Protein AF-W2GVZ7-F1 (afdb_monomer_lite)

Organism: Phytophthora nicotianae (NCBI:txid4792)

Secondary structure (DSSP, 8-state):
-------SS-SHHHHHHSHHHHHHHHHHHHHT-SSHHHHHHHHHHHHHT-GGGGT-HHHHHHHHHHHHHHHHTTS-----------

Sequence (86 aa):
MRDALKEDLSESDQFFSGDDGKQQLFRVPIASLEPRALREEVERTVRFQARAAQSDEVILHDLVLEKALDREKKLPEPTTRQARSE

Foldseek 3Di:
DDDDDDPDDDPPVVCLVDPVNLQVVLVVVLVPDPPPVLSVVLVVCCVPPVVVSSRDVVSSVVSSVVSVVVVVVVDDDPPPPPPPDD

pLDDT: mean 75.08, std 15.88, range [43.44, 94.25]

Structure (mmCIF, N/CA/C/O backbone):
data_AF-W2GVZ7-F1
#
_entry.id   AF-W2GVZ7-F1
#
loop_
_atom_site.group_PDB
_atom_site.id
_atom_site.type_symbol
_atom_site.label_atom_id
_atom_site.label_alt_id
_atom_site.label_comp_id
_atom_site.label_asym_id
_atom_site.label_entity_id
_atom_site.label_seq_id
_atom_site.pdbx_PDB_ins_code
_atom_site.Cartn_x
_atom_site.Cartn_y
_atom_site.Cartn_z
_atom_site.occupancy
_atom_site.B_iso_or_equiv
_atom_site.auth_seq_id
_atom_site.auth_comp_id
_atom_site.auth_asym_id
_atom_site.auth_atom_id
_atom_site.pdbx_PDB_model_num
ATOM 1 N N . MET A 1 1 ? -44.790 -0.969 14.887 1.00 43.44 1 MET A N 1
ATOM 2 C CA . MET A 1 1 ? -44.369 -2.184 14.163 1.00 43.44 1 MET A CA 1
ATOM 3 C C . MET A 1 1 ? -42.997 -1.914 13.572 1.00 43.44 1 MET A C 1
ATOM 5 O O . MET A 1 1 ? -42.880 -1.554 12.410 1.00 43.44 1 MET A O 1
ATOM 9 N N . ARG A 1 2 ? -41.987 -1.930 14.443 1.00 49.22 2 ARG A N 1
ATOM 10 C CA . ARG A 1 2 ? -40.572 -1.933 14.076 1.00 49.22 2 ARG A CA 1
ATOM 11 C C . ARG A 1 2 ? -40.084 -3.367 14.271 1.00 49.22 2 ARG A C 1
ATOM 13 O O . ARG A 1 2 ? -40.697 -4.089 15.051 1.00 49.22 2 ARG A O 1
ATOM 20 N N . ASP A 1 3 ? -39.004 -3.686 13.575 1.00 50.41 3 ASP A N 1
ATOM 21 C CA . ASP A 1 3 ? -38.173 -4.878 13.746 1.00 50.41 3 ASP A CA 1
ATOM 22 C C . ASP A 1 3 ? -38.666 -6.124 13.004 1.00 50.41 3 ASP A C 1
ATOM 24 O O . ASP A 1 3 ? -39.585 -6.794 13.457 1.00 50.41 3 ASP A O 1
ATOM 28 N N . ALA A 1 4 ? -38.039 -6.402 11.850 1.00 52.91 4 ALA A N 1
ATOM 29 C CA . ALA A 1 4 ? -37.672 -7.759 11.395 1.00 52.91 4 ALA A CA 1
ATOM 30 C C . ALA A 1 4 ? -37.090 -7.780 9.960 1.00 52.91 4 ALA A C 1
ATOM 32 O O . ALA A 1 4 ? -37.495 -8.595 9.140 1.00 52.91 4 ALA A O 1
ATOM 33 N N . LEU A 1 5 ? -36.146 -6.896 9.619 1.00 56.16 5 LEU A N 1
ATOM 34 C CA . LEU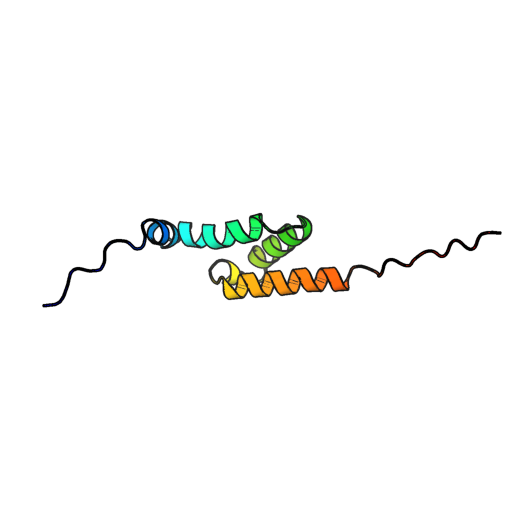 A 1 5 ? -35.336 -7.048 8.396 1.00 56.16 5 LEU A CA 1
ATOM 35 C C . LEU A 1 5 ? -33.900 -6.611 8.695 1.00 56.16 5 LEU A C 1
ATOM 37 O O . LEU A 1 5 ? -33.462 -5.539 8.279 1.00 56.16 5 LEU A O 1
ATOM 41 N N . LYS A 1 6 ? -33.192 -7.390 9.516 1.00 53.00 6 LYS A N 1
ATOM 42 C CA . LYS A 1 6 ? -31.768 -7.156 9.786 1.00 53.00 6 LYS A CA 1
ATOM 43 C C . LYS A 1 6 ? -31.011 -8.455 10.047 1.00 53.00 6 LYS A C 1
ATOM 45 O O . LYS A 1 6 ? -30.276 -8.555 11.013 1.00 53.00 6 LYS A O 1
ATOM 50 N N . GLU A 1 7 ? -31.218 -9.434 9.184 1.00 60.50 7 GLU A N 1
ATOM 51 C CA . GLU A 1 7 ? -30.434 -10.669 9.090 1.00 60.50 7 GLU A CA 1
ATOM 52 C C . GLU A 1 7 ? -30.375 -10.927 7.578 1.00 60.50 7 GLU A C 1
ATOM 54 O O . GLU A 1 7 ? -31.420 -11.057 6.956 1.00 60.50 7 GLU A O 1
ATOM 59 N N . ASP A 1 8 ? -29.340 -10.459 6.879 1.00 51.81 8 ASP A N 1
ATOM 60 C CA . ASP A 1 8 ? -28.316 -11.342 6.298 1.00 51.81 8 ASP A CA 1
ATOM 61 C C . ASP A 1 8 ? -27.141 -10.511 5.738 1.00 51.81 8 ASP A C 1
ATOM 63 O O . ASP A 1 8 ? -26.695 -10.673 4.602 1.00 51.81 8 ASP A O 1
ATOM 67 N N . LEU A 1 9 ? -26.643 -9.549 6.512 1.00 55.69 9 LEU A N 1
ATOM 68 C CA . LEU A 1 9 ? -25.354 -8.933 6.216 1.00 55.69 9 LEU A CA 1
ATOM 69 C C . LEU A 1 9 ? -24.411 -9.236 7.377 1.00 55.69 9 LEU A C 1
ATOM 71 O O . LEU A 1 9 ? -24.614 -8.753 8.485 1.00 55.69 9 LEU A O 1
ATOM 75 N N . SER A 1 10 ? -23.371 -10.007 7.052 1.00 53.81 10 SER A N 1
ATOM 76 C CA . SER A 1 10 ? -22.061 -10.010 7.703 1.00 53.81 10 SER A CA 1
ATOM 77 C C . SER A 1 10 ? -21.712 -11.119 8.714 1.00 53.81 10 SER A C 1
ATOM 79 O O . SER A 1 10 ? -21.426 -10.860 9.882 1.00 53.81 10 SER A O 1
ATOM 81 N N . GLU A 1 11 ? -21.530 -12.353 8.245 1.00 51.41 11 GLU A N 1
ATOM 82 C CA . GLU A 1 11 ? -20.483 -13.203 8.850 1.00 51.41 11 GLU A CA 1
ATOM 83 C C . GLU A 1 11 ? -19.075 -12.688 8.479 1.00 51.41 11 GLU A C 1
ATOM 85 O O . GLU A 1 11 ? -18.134 -12.793 9.263 1.00 51.41 11 GLU A O 1
ATOM 90 N N . SER A 1 12 ? -18.933 -12.034 7.319 1.00 52.91 12 SER A N 1
ATOM 91 C CA . SER A 1 12 ? -17.665 -11.482 6.829 1.00 52.91 12 SER A CA 1
ATOM 92 C C . SER A 1 12 ? -17.201 -10.215 7.560 1.00 52.91 12 SER A C 1
ATOM 94 O O . SER A 1 12 ? -16.014 -10.112 7.861 1.00 52.91 12 SER A O 1
ATOM 96 N N . ASP A 1 13 ? -18.090 -9.275 7.914 1.00 52.28 13 ASP A N 1
ATOM 97 C CA . ASP A 1 13 ? -17.660 -8.067 8.655 1.00 52.28 13 ASP A CA 1
ATOM 98 C C . ASP A 1 13 ? -17.249 -8.397 10.090 1.00 52.28 13 ASP A C 1
ATOM 100 O O . ASP A 1 13 ? -16.438 -7.686 10.684 1.00 52.28 13 ASP A O 1
ATOM 104 N N . GLN A 1 14 ? -17.753 -9.494 10.658 1.00 54.38 14 GLN A N 1
ATOM 105 C CA . GLN A 1 14 ? -17.425 -9.889 12.026 1.00 54.38 14 GLN A CA 1
ATOM 106 C C . GLN A 1 14 ? -15.976 -10.387 12.143 1.00 54.38 14 GLN A C 1
ATOM 108 O O . GLN A 1 14 ? -15.310 -10.102 13.138 1.00 54.38 14 GLN A O 1
ATOM 113 N N . PHE A 1 15 ? -15.451 -11.030 11.092 1.00 54.69 15 PHE A N 1
ATOM 114 C CA . PHE A 1 15 ? -14.050 -11.456 11.014 1.00 54.69 15 PHE A CA 1
ATOM 115 C C . PHE A 1 15 ? -13.083 -10.265 10.922 1.00 54.69 15 PHE A C 1
ATOM 117 O O . PHE A 1 15 ? -12.009 -10.289 11.519 1.00 54.69 15 PHE A O 1
ATOM 124 N N . PHE A 1 16 ? -13.491 -9.191 10.238 1.00 57.09 16 PHE A N 1
ATOM 125 C CA . PHE A 1 16 ? -12.694 -7.971 10.067 1.00 57.09 16 PHE A CA 1
ATOM 126 C C . PHE A 1 16 ? -12.926 -6.896 11.145 1.00 57.09 16 PHE A C 1
ATOM 128 O O . PHE A 1 16 ? -12.215 -5.892 11.181 1.00 57.09 16 PHE A O 1
ATOM 135 N N . SER A 1 17 ? -13.884 -7.104 12.054 1.00 58.84 17 SER A N 1
ATOM 136 C CA . SER A 1 17 ? -14.216 -6.148 13.122 1.00 58.84 17 SER A CA 1
ATOM 137 C C . SER A 1 17 ? -13.237 -6.175 14.303 1.00 58.84 17 SER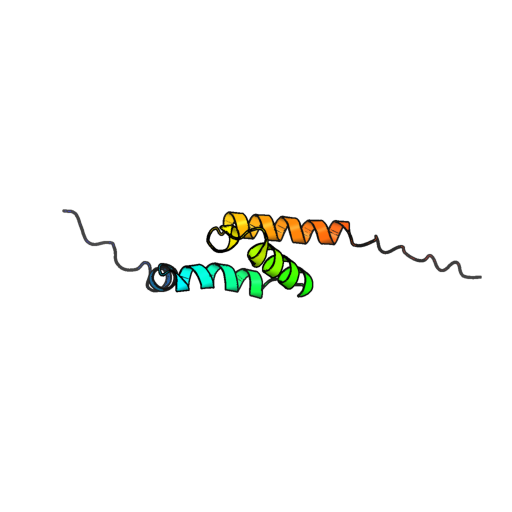 A C 1
ATOM 139 O O . SER A 1 17 ? -13.084 -5.163 14.994 1.00 58.84 17 SER A O 1
ATOM 141 N N . GLY A 1 18 ? -12.560 -7.306 14.532 1.00 63.38 18 GLY A N 1
ATOM 142 C CA . GLY A 1 18 ? -11.501 -7.441 15.538 1.00 63.38 18 GLY A CA 1
ATOM 143 C C . GLY A 1 18 ? -10.182 -6.789 15.106 1.00 63.38 18 GLY A C 1
ATOM 144 O O . GLY A 1 18 ? -9.956 -6.564 13.918 1.00 63.38 18 GLY A O 1
ATOM 145 N N . ASP A 1 19 ? -9.291 -6.503 16.060 1.00 63.50 19 ASP A N 1
ATOM 146 C CA . ASP A 1 19 ? -7.967 -5.913 15.785 1.00 63.50 19 ASP A CA 1
ATOM 147 C C . ASP A 1 19 ? -7.155 -6.767 14.790 1.00 63.50 19 ASP A C 1
ATOM 149 O O . ASP A 1 19 ? -6.598 -6.252 13.821 1.00 63.50 19 ASP A O 1
ATOM 153 N N . ASP A 1 20 ? -7.216 -8.093 14.944 1.00 66.12 20 ASP A N 1
ATOM 154 C CA . ASP A 1 20 ? -6.597 -9.067 14.036 1.00 66.12 20 ASP A CA 1
ATOM 155 C C . ASP A 1 20 ? -7.184 -9.022 12.616 1.00 66.12 20 ASP A C 1
ATOM 157 O O . ASP A 1 20 ? -6.467 -9.154 11.621 1.00 66.12 20 ASP A O 1
ATOM 161 N N . GLY A 1 21 ? -8.495 -8.802 12.520 1.00 62.66 21 GLY A N 1
ATOM 162 C CA . GLY A 1 21 ? -9.217 -8.663 11.264 1.00 62.66 21 GLY A CA 1
ATOM 163 C C . GLY A 1 21 ? -8.798 -7.406 10.511 1.00 62.66 21 GLY A C 1
ATOM 164 O O . GLY A 1 21 ? -8.428 -7.465 9.338 1.00 62.66 21 GLY A O 1
ATOM 165 N N . LYS A 1 22 ? -8.735 -6.274 11.216 1.00 66.19 22 LYS A N 1
ATOM 166 C CA . LYS A 1 22 ? -8.231 -5.019 10.652 1.00 66.19 22 LYS A CA 1
ATOM 167 C C . LYS A 1 22 ? -6.808 -5.189 10.136 1.00 66.19 22 LYS A C 1
ATOM 169 O O . LYS A 1 22 ? -6.540 -4.830 8.999 1.00 66.19 22 LYS A O 1
ATOM 174 N N . GLN A 1 23 ? -5.916 -5.835 10.887 1.00 67.56 23 GLN A N 1
ATOM 175 C CA . GLN A 1 23 ? -4.551 -6.093 10.412 1.00 67.56 23 GLN A CA 1
ATOM 176 C C . GLN A 1 23 ? -4.499 -6.947 9.132 1.00 67.56 23 GLN A C 1
ATOM 178 O O . GLN A 1 23 ? -3.633 -6.720 8.280 1.00 67.56 23 GLN A O 1
ATOM 183 N N . GLN A 1 24 ? -5.417 -7.903 8.956 1.00 68.81 24 GLN A N 1
ATOM 184 C CA . GLN A 1 24 ? -5.504 -8.680 7.717 1.00 68.81 24 GLN A CA 1
ATOM 185 C C . GLN A 1 24 ? -5.981 -7.854 6.517 1.00 68.81 24 GLN A C 1
ATOM 187 O O . GLN A 1 24 ? -5.462 -8.073 5.418 1.00 68.81 24 GLN A O 1
ATOM 192 N N . LEU A 1 25 ? -6.872 -6.873 6.716 1.00 71.12 25 LEU A N 1
ATOM 193 C CA . LEU A 1 25 ? -7.335 -5.980 5.643 1.00 71.12 25 LEU A CA 1
ATOM 194 C C . LEU A 1 25 ? -6.196 -5.192 4.992 1.00 71.12 25 LEU A C 1
ATOM 196 O O . LEU A 1 25 ? -6.256 -4.940 3.798 1.00 71.12 25 LEU A O 1
ATOM 200 N N . PHE A 1 26 ? -5.133 -4.856 5.726 1.00 75.88 26 PHE A N 1
ATOM 201 C CA . PHE A 1 26 ? -3.972 -4.150 5.158 1.00 75.88 26 PHE A CA 1
ATOM 202 C C . PHE A 1 26 ? -2.924 -5.106 4.589 1.00 75.88 26 PHE A C 1
ATOM 204 O O . PHE A 1 26 ? -2.178 -4.764 3.674 1.00 75.88 26 PHE A O 1
ATOM 211 N N . ARG A 1 27 ? -2.871 -6.338 5.104 1.00 81.69 27 ARG A N 1
ATOM 212 C CA . ARG A 1 27 ? -1.912 -7.356 4.666 1.00 81.69 27 ARG A CA 1
ATOM 213 C C . ARG A 1 27 ? -2.222 -7.893 3.274 1.00 81.69 27 ARG A C 1
ATOM 215 O O . ARG A 1 27 ? -1.293 -8.105 2.500 1.00 81.69 27 ARG A O 1
ATOM 222 N N . VAL A 1 28 ? -3.498 -8.124 2.969 1.00 85.56 28 VAL A N 1
ATOM 223 C CA . VAL A 1 28 ? -3.923 -8.707 1.686 1.00 85.56 28 VAL A CA 1
ATOM 224 C C . VAL A 1 28 ? -3.609 -7.781 0.500 1.00 85.56 28 VAL A C 1
ATOM 226 O O . VAL A 1 28 ? -2.916 -8.242 -0.407 1.00 85.56 28 VAL A O 1
ATOM 229 N N . PRO A 1 29 ? -3.987 -6.484 0.506 1.00 85.81 29 PRO A N 1
ATOM 230 C CA . PRO A 1 29 ? -3.680 -5.566 -0.588 1.00 85.81 29 PRO A CA 1
ATOM 231 C C . PRO A 1 29 ? -2.181 -5.446 -0.830 1.00 85.81 29 PRO A C 1
ATOM 233 O O . PRO A 1 29 ? -1.738 -5.542 -1.969 1.00 85.81 29 PRO A O 1
ATOM 236 N N . ILE A 1 30 ? -1.392 -5.310 0.242 1.00 88.19 30 ILE A N 1
ATOM 237 C CA . ILE A 1 30 ? 0.066 -5.212 0.150 1.00 88.19 30 ILE A CA 1
ATOM 238 C C . ILE A 1 30 ? 0.662 -6.498 -0.438 1.00 88.19 30 ILE A C 1
ATOM 240 O O . ILE A 1 30 ? 1.510 -6.432 -1.327 1.00 88.19 30 ILE A O 1
ATOM 244 N N . ALA A 1 31 ? 0.210 -7.673 0.011 1.00 89.00 31 ALA A N 1
ATOM 245 C CA . ALA A 1 31 ? 0.688 -8.958 -0.497 1.00 89.00 31 ALA A CA 1
ATOM 246 C C . ALA A 1 31 ? 0.416 -9.146 -2.000 1.00 89.00 31 ALA A C 1
ATOM 248 O O . ALA A 1 31 ? 1.248 -9.746 -2.688 1.00 89.00 31 ALA A O 1
ATOM 249 N N . SER A 1 32 ? -0.704 -8.607 -2.492 1.00 89.81 32 SER A N 1
ATOM 250 C CA . SER A 1 32 ? -1.126 -8.648 -3.896 1.00 89.81 32 SER A CA 1
ATOM 251 C C . SER A 1 32 ? -0.423 -7.633 -4.807 1.00 89.81 32 SER A C 1
ATOM 253 O O . SER A 1 32 ? -0.640 -7.675 -6.017 1.00 89.81 32 SER A O 1
ATOM 255 N N . LEU A 1 33 ? 0.408 -6.729 -4.272 1.00 91.62 33 LEU A N 1
ATOM 256 C CA . LEU A 1 33 ? 1.132 -5.754 -5.088 1.00 91.62 33 LEU A CA 1
ATOM 257 C C . LEU A 1 33 ? 2.206 -6.423 -5.946 1.00 91.62 33 LEU A C 1
ATOM 259 O O . LEU A 1 33 ? 3.099 -7.110 -5.443 1.00 91.62 33 LEU A O 1
ATOM 263 N N . GLU A 1 34 ? 2.175 -6.100 -7.234 1.00 87.81 34 GLU A N 1
ATOM 264 C CA . GLU A 1 34 ? 3.232 -6.399 -8.191 1.00 87.81 34 GLU A CA 1
ATOM 265 C C . GLU A 1 34 ? 3.711 -5.096 -8.854 1.00 87.81 34 GLU A C 1
ATOM 267 O O . GLU A 1 34 ? 2.912 -4.179 -9.057 1.00 87.81 34 GLU A O 1
ATOM 272 N N . PRO A 1 35 ? 5.005 -4.974 -9.198 1.00 90.56 35 PRO A N 1
ATOM 273 C CA . PRO A 1 35 ? 6.071 -5.960 -9.001 1.00 90.56 35 PRO A CA 1
ATOM 274 C C . PRO A 1 35 ? 6.483 -6.110 -7.523 1.00 90.56 35 PRO A C 1
ATOM 276 O O . PRO A 1 35 ? 6.379 -5.157 -6.754 1.00 90.56 35 PRO A O 1
ATOM 279 N N . ARG A 1 36 ? 7.056 -7.261 -7.132 1.00 91.06 36 ARG A N 1
ATOM 280 C CA . ARG A 1 36 ? 7.582 -7.539 -5.765 1.00 91.06 36 ARG A CA 1
ATOM 281 C C . ARG A 1 36 ? 8.350 -6.383 -5.110 1.00 91.06 36 ARG A C 1
ATOM 283 O O . ARG A 1 36 ? 8.274 -6.195 -3.901 1.00 91.06 36 ARG A O 1
ATOM 290 N N . ALA A 1 37 ? 9.092 -5.605 -5.890 1.00 89.06 37 ALA A N 1
ATOM 291 C CA . ALA A 1 37 ? 9.865 -4.487 -5.370 1.00 89.06 37 ALA A CA 1
ATOM 292 C C . ALA A 1 37 ? 9.001 -3.277 -4.944 1.00 89.06 37 ALA A C 1
ATOM 294 O O . ALA A 1 37 ? 9.432 -2.522 -4.075 1.00 89.06 37 ALA A O 1
ATOM 295 N N . LEU A 1 38 ? 7.805 -3.091 -5.522 1.00 91.19 38 LEU A N 1
ATOM 296 C CA . LEU A 1 38 ? 6.798 -2.135 -5.040 1.00 91.19 38 LEU A CA 1
ATOM 297 C C . LEU A 1 38 ? 6.218 -2.613 -3.704 1.00 91.19 38 LEU A C 1
ATOM 299 O O . LEU A 1 38 ? 6.145 -1.832 -2.759 1.00 91.19 38 LEU A O 1
ATOM 303 N N . ARG A 1 39 ? 5.895 -3.909 -3.596 1.00 94.00 39 ARG A N 1
ATOM 304 C CA . ARG A 1 39 ? 5.425 -4.514 -2.342 1.00 94.00 39 ARG A CA 1
ATOM 305 C C . ARG A 1 39 ? 6.394 -4.274 -1.186 1.00 94.00 39 ARG A C 1
ATOM 307 O O . ARG A 1 39 ? 5.983 -3.785 -0.141 1.00 94.00 39 ARG A O 1
ATOM 314 N N . GLU A 1 40 ? 7.672 -4.598 -1.373 1.00 93.12 40 GLU A N 1
ATOM 315 C CA . GLU A 1 40 ? 8.695 -4.434 -0.328 1.00 93.12 40 GLU A CA 1
ATOM 316 C C . GLU A 1 40 ? 8.865 -2.969 0.105 1.00 93.12 40 GLU A C 1
ATOM 318 O O . GLU A 1 40 ? 9.077 -2.682 1.285 1.00 93.12 40 GLU A O 1
ATOM 323 N N . GLU A 1 41 ? 8.765 -2.035 -0.843 1.00 93.06 41 GLU A N 1
ATOM 324 C CA . GLU A 1 41 ? 8.841 -0.602 -0.561 1.00 93.06 41 GLU A CA 1
ATOM 325 C C . GLU A 1 41 ? 7.638 -0.135 0.264 1.00 93.06 41 GLU A C 1
ATOM 327 O O . GLU A 1 41 ? 7.825 0.496 1.305 1.00 93.06 41 GLU A O 1
ATOM 332 N N . VAL A 1 42 ? 6.423 -0.518 -0.137 1.00 92.38 42 VAL A N 1
ATOM 333 C CA . VAL A 1 42 ? 5.193 -0.198 0.597 1.00 92.38 42 VAL A CA 1
ATOM 334 C C . VAL A 1 42 ? 5.219 -0.820 1.997 1.00 92.38 42 VAL A C 1
ATOM 336 O O . VAL A 1 42 ? 5.002 -0.102 2.970 1.00 92.38 42 VAL A O 1
ATOM 339 N N . GLU A 1 43 ? 5.581 -2.101 2.151 1.00 92.19 43 GLU A N 1
ATOM 340 C CA . GLU A 1 43 ? 5.711 -2.751 3.469 1.00 92.19 43 GLU A CA 1
ATOM 341 C C . GLU A 1 43 ? 6.672 -1.999 4.394 1.00 92.19 43 GLU A C 1
ATOM 343 O O . GLU A 1 43 ? 6.390 -1.785 5.580 1.00 92.19 43 GLU A O 1
ATOM 348 N N . ARG A 1 44 ? 7.820 -1.577 3.853 1.00 93.62 44 ARG A N 1
ATOM 349 C CA . ARG A 1 44 ? 8.816 -0.819 4.605 1.00 93.62 44 ARG A CA 1
ATOM 350 C C . ARG A 1 44 ? 8.264 0.545 5.011 1.00 93.62 44 ARG A C 1
ATOM 352 O O . ARG A 1 44 ? 8.405 0.931 6.173 1.00 93.62 44 ARG A O 1
ATOM 359 N N . THR A 1 45 ? 7.627 1.267 4.096 1.00 92.62 45 THR A N 1
ATOM 360 C CA . THR A 1 45 ? 7.068 2.588 4.392 1.00 92.62 45 THR A CA 1
ATOM 361 C C . THR A 1 45 ? 5.950 2.495 5.424 1.00 92.62 45 THR A C 1
ATOM 363 O O . THR A 1 45 ? 5.994 3.232 6.405 1.00 92.62 45 THR A O 1
ATOM 366 N N . VAL A 1 46 ? 5.032 1.535 5.308 1.00 90.75 46 VAL A N 1
ATOM 367 C CA . VAL A 1 46 ? 3.975 1.293 6.306 1.00 90.75 46 VAL A CA 1
ATOM 368 C C . VAL A 1 46 ? 4.571 0.989 7.688 1.00 90.75 46 VAL A C 1
ATOM 370 O O . VAL A 1 46 ? 4.148 1.555 8.694 1.00 90.75 46 VAL A O 1
ATOM 373 N N . ARG A 1 47 ? 5.600 0.132 7.765 1.00 89.00 47 ARG A N 1
ATOM 374 C CA . ARG A 1 47 ? 6.215 -0.263 9.046 1.00 89.00 47 ARG A CA 1
ATOM 375 C C . ARG A 1 47 ? 6.968 0.883 9.735 1.00 89.00 47 ARG A C 1
ATOM 377 O O . ARG A 1 47 ? 6.929 0.986 10.965 1.00 89.00 47 ARG A O 1
ATOM 384 N N . PHE A 1 48 ? 7.685 1.707 8.971 1.00 89.94 48 PHE A N 1
ATOM 385 C CA . PHE A 1 48 ? 8.666 2.645 9.532 1.00 89.94 48 PHE A CA 1
ATOM 386 C C . PHE A 1 48 ? 8.297 4.127 9.410 1.00 89.94 48 PHE A C 1
ATOM 388 O O . PHE A 1 48 ? 8.853 4.924 10.159 1.00 89.94 48 PHE A O 1
ATOM 395 N N . GLN A 1 49 ? 7.396 4.508 8.503 1.00 89.38 49 GLN A N 1
ATOM 396 C CA . GLN A 1 49 ? 7.095 5.916 8.202 1.00 89.38 49 GLN A CA 1
ATOM 397 C C . GLN A 1 49 ? 5.594 6.224 8.291 1.00 89.38 49 GLN A C 1
ATOM 399 O O . GLN A 1 49 ? 5.205 7.189 8.938 1.00 89.38 49 GLN A O 1
ATOM 404 N N . ALA A 1 50 ? 4.749 5.379 7.702 1.00 87.56 50 ALA A N 1
ATOM 405 C CA . ALA A 1 50 ? 3.313 5.594 7.552 1.00 87.56 50 ALA A CA 1
ATOM 406 C C . ALA A 1 50 ? 2.505 4.547 8.334 1.00 87.56 50 ALA A C 1
ATOM 408 O O . ALA A 1 50 ? 1.706 3.810 7.765 1.00 87.56 50 ALA A O 1
ATOM 409 N N . ARG A 1 51 ? 2.696 4.479 9.660 1.00 86.44 51 ARG A N 1
ATOM 410 C CA . ARG A 1 51 ? 1.983 3.500 10.509 1.00 86.44 51 ARG A CA 1
ATOM 411 C C . ARG A 1 51 ? 0.462 3.639 10.456 1.00 86.44 51 ARG A C 1
ATOM 413 O O . ARG A 1 51 ? -0.229 2.649 10.646 1.00 86.44 51 ARG A O 1
ATOM 420 N N . ALA A 1 52 ? -0.055 4.833 10.160 1.00 85.38 52 ALA A N 1
ATOM 421 C CA . ALA A 1 52 ? -1.489 5.063 9.985 1.00 85.38 52 ALA A CA 1
ATOM 422 C C . ALA A 1 52 ? -2.095 4.199 8.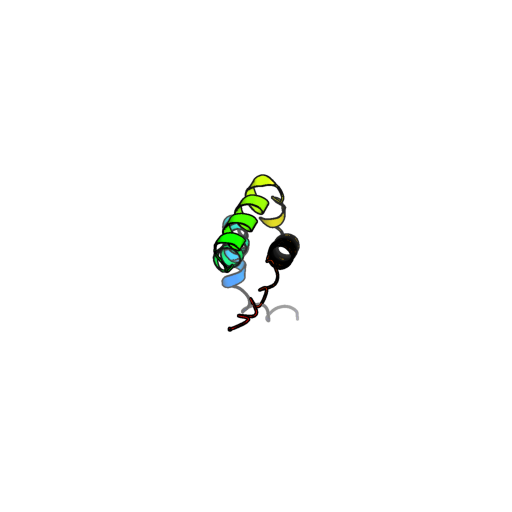857 1.00 85.38 52 ALA A C 1
ATOM 424 O O . ALA A 1 52 ? -3.236 3.768 8.969 1.00 85.38 52 ALA A O 1
ATOM 425 N N . ALA A 1 53 ? -1.305 3.833 7.842 1.00 85.88 53 ALA A N 1
ATOM 426 C CA . ALA A 1 53 ? -1.717 2.921 6.772 1.00 85.88 53 ALA A CA 1
ATOM 427 C C . ALA A 1 53 ? -1.957 1.468 7.241 1.00 85.88 53 ALA A C 1
ATOM 429 O O . ALA A 1 53 ? -2.410 0.640 6.460 1.00 85.88 53 ALA A O 1
ATOM 430 N N . GLN A 1 54 ? -1.641 1.128 8.499 1.00 83.00 54 GLN A N 1
ATOM 431 C CA . GLN A 1 54 ? -1.992 -0.162 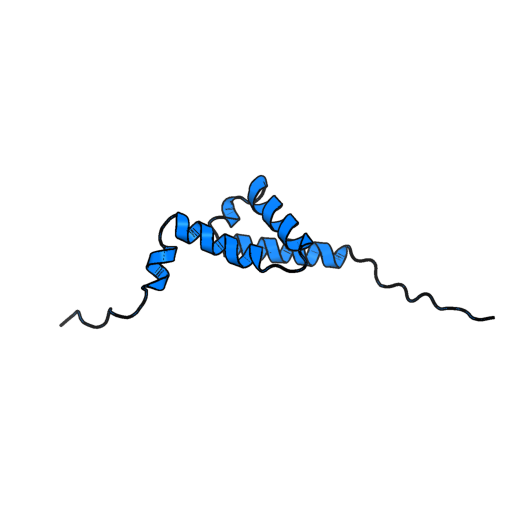9.117 1.00 83.00 54 GLN A CA 1
ATOM 432 C C . GLN A 1 54 ? -3.409 -0.186 9.694 1.00 83.00 54 GLN A C 1
ATOM 434 O O . GLN A 1 54 ? -3.796 -1.159 10.339 1.00 83.00 54 GLN A O 1
ATOM 439 N N . SER A 1 55 ? -4.142 0.917 9.600 1.00 81.81 55 SER A N 1
ATOM 440 C CA . SER A 1 55 ? -5.481 1.049 10.181 1.00 81.81 55 SER A CA 1
ATOM 441 C C . SER A 1 55 ? -6.414 1.901 9.322 1.00 81.81 55 SER A C 1
ATOM 443 O O . SER A 1 55 ? -7.611 1.932 9.590 1.00 81.81 55 SER A O 1
ATOM 445 N N . ASP A 1 56 ? -5.879 2.554 8.290 1.00 84.56 56 ASP A N 1
ATOM 446 C CA . ASP A 1 56 ? -6.602 3.413 7.365 1.00 84.56 56 ASP A CA 1
ATOM 447 C C . ASP A 1 56 ? -6.317 2.976 5.921 1.00 84.56 56 ASP A C 1
ATOM 449 O O . ASP A 1 56 ? -5.182 3.039 5.435 1.00 84.56 56 ASP A O 1
ATOM 453 N N . GLU A 1 57 ? -7.365 2.497 5.253 1.00 83.75 57 GLU A N 1
ATOM 454 C CA . GLU A 1 57 ? -7.304 1.996 3.879 1.00 83.75 57 GLU A CA 1
ATOM 455 C C . GLU A 1 57 ? -7.022 3.118 2.878 1.00 83.75 57 GLU A C 1
ATOM 457 O O . GLU A 1 57 ? -6.280 2.904 1.920 1.00 83.75 57 GLU A O 1
ATOM 462 N N . VAL A 1 58 ? -7.552 4.320 3.117 1.00 87.25 58 VAL A N 1
ATOM 463 C CA . VAL A 1 58 ? -7.359 5.475 2.233 1.00 87.25 58 VAL A CA 1
ATOM 464 C C . VAL A 1 58 ? -5.888 5.867 2.234 1.00 87.25 58 VAL A C 1
ATOM 466 O O . VAL A 1 58 ? -5.278 6.012 1.176 1.00 87.25 58 VAL A O 1
ATOM 469 N N . ILE A 1 59 ? -5.280 5.923 3.421 1.00 90.12 59 ILE A N 1
ATOM 470 C CA . ILE A 1 59 ? -3.850 6.223 3.561 1.00 90.12 59 ILE A CA 1
ATOM 471 C C . ILE A 1 59 ? -2.992 5.132 2.905 1.00 90.12 59 ILE A C 1
ATOM 473 O O . ILE A 1 59 ? -1.980 5.445 2.275 1.00 90.12 59 ILE A O 1
ATOM 477 N N . LEU A 1 60 ? -3.372 3.854 3.031 1.00 90.75 60 LEU A N 1
ATOM 478 C CA . LEU A 1 60 ? -2.658 2.763 2.366 1.00 90.75 60 LEU A CA 1
ATOM 479 C C . LEU A 1 60 ? -2.741 2.883 0.840 1.00 90.75 60 LEU A C 1
ATOM 481 O O . LEU A 1 60 ? -1.720 2.748 0.164 1.00 90.75 60 LEU A O 1
ATOM 485 N N . HIS A 1 61 ? -3.931 3.144 0.304 1.00 91.81 61 HIS A N 1
ATOM 486 C CA . HIS A 1 61 ? -4.142 3.315 -1.127 1.00 91.81 61 HIS A CA 1
ATOM 487 C C . HIS A 1 61 ? -3.318 4.484 -1.681 1.00 91.81 61 HIS A C 1
ATOM 489 O O . HIS A 1 61 ? -2.578 4.307 -2.650 1.00 91.81 61 HIS A O 1
ATOM 495 N N . ASP A 1 62 ? -3.381 5.650 -1.036 1.00 93.81 62 ASP A N 1
ATOM 496 C CA . ASP A 1 62 ? -2.642 6.841 -1.463 1.00 93.81 62 ASP A CA 1
ATOM 497 C C . ASP A 1 62 ? -1.128 6.602 -1.444 1.00 93.81 62 ASP A C 1
ATOM 499 O O . ASP A 1 62 ? -0.422 6.967 -2.388 1.00 93.81 62 ASP A O 1
ATOM 503 N N .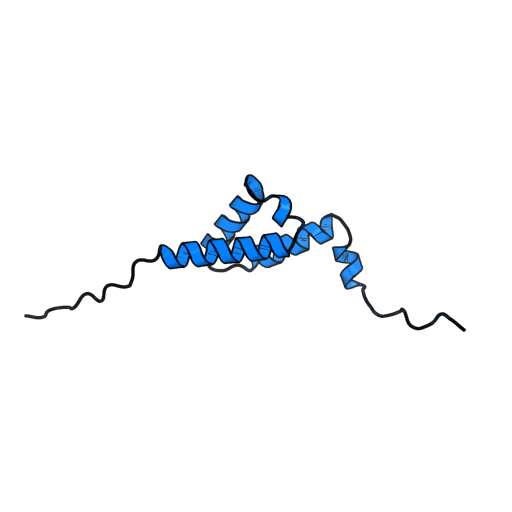 LEU A 1 63 ? -0.630 5.902 -0.420 1.00 94.25 63 LEU A N 1
ATOM 504 C CA . LEU A 1 63 ? 0.771 5.499 -0.334 1.00 94.25 63 LEU A CA 1
ATOM 505 C C . LEU A 1 63 ? 1.176 4.563 -1.484 1.00 94.25 63 LEU A C 1
ATOM 507 O O . LEU A 1 63 ? 2.242 4.737 -2.077 1.00 94.25 63 LEU A O 1
ATOM 511 N N . VAL A 1 64 ? 0.357 3.555 -1.793 1.00 93.25 64 VAL A N 1
ATOM 512 C CA . VAL A 1 64 ? 0.618 2.637 -2.912 1.00 93.25 64 VAL A CA 1
ATOM 513 C C . VAL A 1 64 ? 0.686 3.410 -4.226 1.00 93.25 64 VAL A C 1
ATOM 515 O O . VAL A 1 64 ? 1.611 3.189 -5.011 1.00 93.25 64 VAL A O 1
ATOM 518 N N . LEU A 1 65 ? -0.247 4.341 -4.440 1.00 92.88 65 LEU A N 1
ATOM 519 C CA . LEU A 1 65 ? -0.294 5.180 -5.633 1.00 92.88 65 LEU A CA 1
ATOM 520 C C . LEU A 1 65 ? 0.971 6.043 -5.759 1.00 92.88 65 LEU A C 1
ATOM 522 O O . LEU A 1 65 ? 1.605 6.062 -6.814 1.00 92.88 65 LEU A O 1
ATOM 526 N N . GLU A 1 66 ? 1.382 6.700 -4.671 1.00 93.38 66 GLU A N 1
ATOM 527 C CA . GLU A 1 66 ? 2.603 7.510 -4.611 1.00 93.38 66 GLU A CA 1
ATOM 528 C C . GLU A 1 66 ? 3.838 6.682 -4.999 1.00 93.38 66 GLU A C 1
ATOM 530 O O . GLU A 1 66 ? 4.610 7.081 -5.874 1.00 93.38 66 GLU A O 1
ATOM 535 N N . LYS A 1 67 ? 4.009 5.497 -4.394 1.00 92.06 67 LYS A N 1
ATOM 536 C CA . LYS A 1 67 ? 5.174 4.637 -4.655 1.00 92.06 67 LYS A CA 1
ATOM 537 C C . LYS A 1 67 ? 5.160 4.016 -6.043 1.00 92.06 67 LYS A C 1
ATOM 539 O O . LYS A 1 67 ? 6.223 3.878 -6.642 1.00 92.06 67 LYS A O 1
ATOM 544 N N . ALA A 1 68 ? 3.997 3.678 -6.587 1.00 90.19 68 ALA A N 1
ATOM 545 C CA . ALA A 1 68 ? 3.898 3.205 -7.963 1.00 90.19 68 ALA A CA 1
ATOM 546 C C . ALA A 1 68 ? 4.350 4.291 -8.959 1.00 90.19 68 ALA A C 1
ATOM 548 O O . ALA A 1 68 ? 5.210 4.035 -9.806 1.00 90.19 68 ALA A O 1
ATOM 549 N N . LEU A 1 69 ? 3.846 5.519 -8.800 1.00 89.75 69 LEU A N 1
ATOM 550 C CA . LEU A 1 69 ? 4.159 6.648 -9.682 1.00 89.75 69 LEU A CA 1
ATOM 551 C C . LEU A 1 69 ? 5.622 7.102 -9.571 1.00 89.75 69 LEU A C 1
ATOM 553 O O . LEU A 1 69 ? 6.250 7.448 -10.573 1.00 89.75 69 LEU A O 1
ATOM 557 N N . ASP A 1 70 ? 6.202 7.077 -8.372 1.00 87.94 70 ASP A N 1
ATOM 558 C CA . ASP A 1 70 ? 7.617 7.408 -8.169 1.00 87.94 70 ASP A CA 1
ATOM 559 C C . ASP A 1 70 ? 8.563 6.454 -8.903 1.00 87.94 70 ASP A C 1
ATOM 561 O O . ASP A 1 70 ? 9.670 6.842 -9.285 1.00 87.94 70 ASP A O 1
ATOM 565 N N . ARG A 1 71 ? 8.156 5.198 -9.094 1.00 78.94 71 ARG A N 1
ATOM 566 C CA . ARG A 1 71 ? 8.960 4.194 -9.799 1.00 78.94 71 ARG A CA 1
ATOM 567 C C . ARG A 1 71 ? 8.884 4.372 -11.305 1.00 78.94 71 ARG A C 1
ATOM 569 O O . ARG A 1 71 ? 9.917 4.260 -11.958 1.00 78.94 71 ARG A O 1
ATOM 576 N N . GLU A 1 72 ? 7.713 4.705 -11.837 1.00 76.44 72 GLU A N 1
ATOM 577 C CA . GLU A 1 72 ? 7.538 5.026 -13.256 1.00 76.44 72 GLU A CA 1
ATOM 578 C C . GLU A 1 72 ? 8.411 6.220 -13.667 1.00 76.44 72 GLU A C 1
ATOM 580 O O . GLU A 1 72 ? 9.150 6.143 -14.643 1.00 76.44 72 GLU A O 1
ATOM 585 N N . LYS A 1 73 ? 8.462 7.271 -12.838 1.00 72.62 73 LYS A N 1
ATOM 586 C CA . LYS A 1 73 ? 9.340 8.436 -13.056 1.00 72.62 73 LYS A CA 1
ATOM 587 C C . LYS A 1 73 ? 10.840 8.114 -13.019 1.00 72.62 73 LYS A C 1
ATOM 589 O O . LYS A 1 73 ? 11.646 8.910 -13.495 1.00 72.62 73 LYS A O 1
ATOM 594 N N . LYS A 1 74 ? 11.233 6.990 -12.410 1.00 65.56 74 LYS A N 1
ATOM 595 C CA . LYS A 1 74 ? 12.634 6.546 -12.288 1.00 65.56 74 LYS A CA 1
ATOM 596 C C . LYS A 1 74 ? 13.054 5.580 -13.393 1.00 65.56 74 LYS A C 1
ATOM 598 O O . LYS A 1 74 ? 14.247 5.297 -13.496 1.00 65.56 74 LYS A O 1
ATOM 603 N N . LEU A 1 75 ? 12.121 5.061 -14.193 1.00 59.66 75 LEU A N 1
ATOM 604 C CA . LEU A 1 75 ? 12.465 4.268 -15.366 1.00 59.66 75 LEU A CA 1
ATOM 605 C C . LEU A 1 75 ? 13.024 5.210 -16.443 1.00 59.66 75 LEU A C 1
ATOM 607 O O . LEU A 1 75 ? 12.307 6.097 -16.901 1.00 59.66 75 LEU A O 1
ATOM 611 N N . PRO A 1 76 ? 14.297 5.062 -16.853 1.00 59.72 76 PRO A N 1
ATOM 612 C CA . PRO A 1 76 ? 14.785 5.785 -18.014 1.00 59.72 76 PRO A CA 1
ATOM 613 C C . PRO A 1 76 ? 14.000 5.309 -19.239 1.00 59.72 76 PRO A C 1
ATOM 615 O O . PRO A 1 76 ? 13.836 4.102 -19.435 1.00 59.72 76 PRO A O 1
ATOM 618 N N . GLU A 1 77 ? 13.524 6.257 -20.049 1.00 65.19 77 GLU A N 1
ATOM 619 C CA . GLU A 1 77 ? 12.916 5.981 -21.353 1.00 65.19 77 GLU A CA 1
ATOM 620 C C . GLU A 1 77 ? 13.771 4.949 -22.108 1.00 65.19 77 GLU A C 1
ATOM 622 O O . GLU A 1 77 ? 15.003 5.093 -22.131 1.00 65.19 77 GLU A O 1
ATOM 627 N N . PRO A 1 78 ? 13.173 3.905 -22.713 1.00 59.72 78 PRO A N 1
ATOM 628 C CA . PRO A 1 78 ? 13.922 2.971 -23.531 1.00 59.72 78 PRO A CA 1
ATOM 629 C C . PRO A 1 78 ? 14.488 3.749 -24.715 1.00 59.72 78 PRO A C 1
ATOM 631 O O . PRO A 1 78 ? 13.805 4.010 -25.702 1.00 59.72 78 PRO A O 1
ATOM 634 N N . THR A 1 79 ? 15.752 4.156 -24.604 1.00 61.22 79 THR A N 1
ATOM 635 C CA . THR A 1 79 ? 16.452 4.785 -25.713 1.00 61.22 79 THR A CA 1
ATOM 636 C C . THR A 1 79 ? 16.587 3.701 -26.771 1.00 61.22 79 THR A C 1
ATOM 638 O O . THR A 1 79 ? 17.308 2.710 -26.618 1.00 61.22 79 THR A O 1
ATOM 641 N N . THR A 1 80 ? 15.791 3.829 -27.829 1.00 59.78 80 THR A N 1
ATOM 642 C CA . THR A 1 80 ? 15.934 3.038 -29.038 1.00 59.78 80 THR A CA 1
ATOM 643 C C . THR A 1 80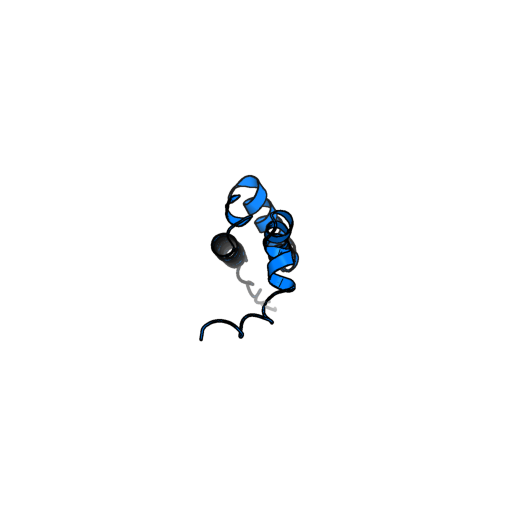 ? 17.347 3.311 -29.526 1.00 59.78 80 THR A C 1
ATOM 645 O O . THR A 1 80 ? 17.619 4.360 -30.112 1.00 59.78 80 THR A O 1
ATOM 648 N N . ARG A 1 81 ? 18.288 2.404 -29.239 1.00 61.28 81 ARG A N 1
ATOM 649 C CA . ARG A 1 81 ? 19.584 2.406 -29.912 1.00 61.28 81 ARG A CA 1
ATOM 650 C C . ARG A 1 81 ? 19.269 2.241 -31.389 1.00 61.28 81 ARG A C 1
ATOM 652 O O . ARG A 1 81 ? 19.008 1.132 -31.847 1.00 61.28 81 ARG A O 1
ATOM 659 N N . GLN A 1 82 ? 19.256 3.351 -32.125 1.00 56.88 82 GLN A N 1
ATOM 660 C CA . GLN A 1 82 ? 19.373 3.305 -33.568 1.00 56.88 82 GLN A CA 1
ATOM 661 C C . GLN A 1 82 ? 20.700 2.607 -33.849 1.00 56.88 82 GLN A C 1
ATOM 663 O O . GLN A 1 82 ? 21.773 3.188 -33.689 1.00 56.88 82 GLN A O 1
ATOM 668 N N . ALA A 1 83 ? 20.612 1.332 -34.218 1.00 59.22 83 ALA A N 1
ATOM 669 C CA . ALA A 1 83 ? 21.656 0.668 -34.961 1.00 59.22 83 ALA A CA 1
ATOM 670 C C . ALA A 1 83 ? 21.789 1.446 -36.273 1.00 59.22 83 ALA A C 1
ATOM 672 O O . ALA A 1 83 ? 21.032 1.237 -37.218 1.00 59.22 83 ALA A O 1
ATOM 673 N N . ARG A 1 84 ? 22.704 2.418 -36.305 1.00 56.31 84 ARG A N 1
ATOM 674 C CA . ARG A 1 84 ? 23.273 2.848 -37.575 1.00 56.31 84 ARG A CA 1
ATOM 675 C C . ARG A 1 84 ? 24.198 1.725 -38.015 1.00 56.31 84 ARG A C 1
ATOM 677 O O . ARG A 1 84 ? 25.304 1.586 -37.500 1.00 56.31 84 ARG A O 1
ATOM 684 N N . SER A 1 85 ? 23.642 0.880 -38.874 1.00 60.06 85 SER A N 1
ATOM 685 C CA . SER A 1 85 ? 24.385 0.020 -39.779 1.00 60.06 85 SER A CA 1
ATOM 686 C C . SER A 1 85 ? 25.261 0.868 -40.703 1.00 60.06 85 SER A C 1
ATOM 688 O O . SER A 1 85 ? 24.792 1.896 -41.190 1.00 60.06 85 SER A O 1
ATOM 690 N N . GLU A 1 86 ? 26.478 0.351 -40.896 1.00 53.56 86 GLU A N 1
ATOM 691 C CA . GLU A 1 86 ? 27.413 0.487 -42.032 1.00 53.56 86 GLU A CA 1
ATOM 692 C C . GLU A 1 86 ? 27.954 1.878 -42.404 1.00 53.56 86 GLU A C 1
ATOM 694 O O . GLU A 1 86 ? 27.200 2.759 -42.870 1.00 53.56 86 GLU A O 1
#

Radius of gyration: 21.23 Å; chains: 1; bounding box: 72×22×58 Å